Protein AF-A0A846AZE8-F1 (afdb_monomer_lite)

Sequence (102 aa):
MPTVSVKEWLEVRIKYQSSDPSALFISIGGIKRGSRLTAQSLYNLVDRTSEVVGISKKMSPHRVRHSAITTVLDRNGGNLRKARDFSRHCDVNTLYPLNMMG

Radius of gyration: 17.14 Å; chains: 1; bounding box: 34×29×51 Å

Foldseek 3Di:
DVVVVLVVLVVVLVVFAAPDPPQSDADCDDPRTNYHDDQVNQQVVQQVVCVVVPNPDRDGPVNVVVVVLVVQCVVVVNPVVRSVVVCVVVPVPPDDDPDDDD

pLDDT: mean 77.2, std 19.02, range [35.19, 95.62]

Secondary structure (DSSP, 8-state):
-HHHHHHHHHHHHTTS--S-TT-SSB--SSTTTTSBPPHHHHHHHHHHHHHHTT--SPP-HHHHHHHHHHHHHHHTTT-HHHHHHHHHTT------------

Structure (mmCIF, N/CA/C/O backbone):
data_AF-A0A846AZE8-F1
#
_entry.id   AF-A0A846AZE8-F1
#
loop_
_atom_site.group_PDB
_atom_site.id
_atom_site.type_symbol
_atom_site.label_atom_id
_atom_site.label_alt_id
_atom_site.label_comp_id
_atom_site.label_asym_id
_atom_site.label_entity_id
_atom_site.label_seq_id
_atom_site.pdbx_PDB_ins_code
_atom_site.Cartn_x
_atom_site.Cartn_y
_atom_site.Cartn_z
_atom_site.occupancy
_atom_site.B_iso_or_equiv
_atom_site.auth_seq_id
_atom_site.auth_comp_id
_atom_site.auth_asym_id
_atom_site.auth_atom_id
_atom_site.pdbx_PDB_model_num
ATOM 1 N N . MET A 1 1 ? -11.690 -10.411 -2.616 1.00 47.50 1 MET A N 1
ATOM 2 C CA . MET A 1 1 ? -10.763 -11.536 -2.356 1.00 47.50 1 MET A CA 1
ATOM 3 C C . MET A 1 1 ? -9.333 -11.030 -2.552 1.00 47.50 1 MET A C 1
ATOM 5 O O . MET A 1 1 ? -9.000 -10.711 -3.685 1.00 47.50 1 MET A O 1
ATOM 9 N N . PRO A 1 2 ? -8.512 -10.881 -1.492 1.00 58.97 2 PRO A N 1
ATOM 10 C CA . PRO A 1 2 ? -7.186 -10.237 -1.563 1.00 58.97 2 PRO A CA 1
ATOM 11 C C . PRO A 1 2 ? -6.198 -10.900 -2.541 1.00 58.97 2 PRO A C 1
ATOM 13 O O . PRO A 1 2 ? -5.263 -10.271 -3.029 1.00 58.97 2 PRO A O 1
ATOM 16 N N . THR A 1 3 ? -6.406 -12.178 -2.841 1.00 64.00 3 THR A N 1
ATOM 17 C CA . THR A 1 3 ? -5.583 -12.966 -3.763 1.00 64.00 3 THR A CA 1
ATOM 18 C C . THR A 1 3 ? -5.727 -12.537 -5.221 1.00 64.00 3 THR A C 1
ATOM 20 O O . THR A 1 3 ? -4.751 -12.607 -5.963 1.00 64.00 3 THR A O 1
ATOM 23 N N . VAL A 1 4 ? -6.900 -12.036 -5.621 1.00 76.00 4 VAL A N 1
ATOM 24 C CA . VAL A 1 4 ? -7.146 -11.561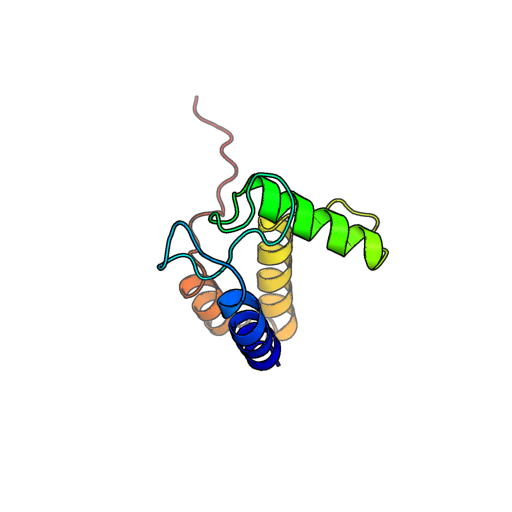 -6.993 1.00 76.00 4 VAL A CA 1
ATOM 25 C C . VAL A 1 4 ? -6.270 -10.343 -7.294 1.00 76.00 4 VAL A C 1
ATOM 27 O O . VAL A 1 4 ? -5.520 -10.355 -8.264 1.00 76.00 4 VAL A O 1
ATOM 30 N N . SER A 1 5 ? -6.232 -9.369 -6.380 1.00 83.12 5 SER A N 1
ATOM 31 C CA . SER A 1 5 ? -5.441 -8.144 -6.554 1.00 83.12 5 SER A CA 1
ATOM 32 C C . SER A 1 5 ? -3.928 -8.380 -6.596 1.00 83.12 5 SER A C 1
ATOM 34 O O . SER A 1 5 ? -3.213 -7.675 -7.302 1.00 83.12 5 SER A O 1
ATOM 36 N N . VAL A 1 6 ? -3.409 -9.369 -5.854 1.00 88.88 6 VAL A N 1
ATOM 37 C CA . VAL A 1 6 ? -1.968 -9.684 -5.894 1.00 88.88 6 VAL A CA 1
ATOM 38 C C . VAL A 1 6 ? -1.603 -10.380 -7.203 1.00 88.88 6 VAL A C 1
ATOM 40 O O . VAL A 1 6 ? -0.560 -10.076 -7.774 1.00 88.88 6 VAL A O 1
ATOM 43 N N . LYS A 1 7 ? -2.460 -11.277 -7.706 1.00 91.62 7 LYS A N 1
ATOM 44 C CA . LYS A 1 7 ? -2.240 -11.939 -8.996 1.00 91.62 7 LYS A CA 1
ATOM 45 C C . LYS A 1 7 ? -2.221 -10.926 -10.143 1.00 91.62 7 LYS A C 1
ATOM 47 O O . LYS A 1 7 ? -1.267 -10.910 -10.914 1.00 91.62 7 LYS A O 1
ATOM 52 N N . GLU A 1 8 ? -3.219 -10.050 -10.201 1.00 92.94 8 GLU A N 1
ATOM 53 C CA . GLU A 1 8 ? -3.292 -8.973 -11.198 1.00 92.94 8 GLU A CA 1
ATOM 54 C C . GLU A 1 8 ? -2.063 -8.059 -11.126 1.00 92.94 8 GLU A C 1
ATOM 56 O O . GLU A 1 8 ? -1.467 -7.705 -12.144 1.00 92.94 8 GLU A O 1
ATOM 61 N N . TRP A 1 9 ? -1.615 -7.725 -9.910 1.00 92.19 9 TRP A N 1
ATOM 62 C CA . TRP A 1 9 ? -0.376 -6.977 -9.730 1.00 92.19 9 TRP A CA 1
ATOM 63 C C . TRP A 1 9 ? 0.837 -7.717 -10.303 1.00 92.19 9 TRP A C 1
ATOM 65 O O . TRP A 1 9 ? 1.656 -7.087 -10.967 1.00 92.19 9 TRP A O 1
ATOM 75 N N . LEU A 1 10 ? 0.971 -9.028 -10.085 1.00 91.62 10 LEU A N 1
ATOM 76 C CA . LEU A 1 10 ? 2.092 -9.803 -10.626 1.00 91.62 10 LEU A CA 1
ATOM 77 C C . LEU A 1 10 ? 2.116 -9.779 -12.162 1.00 91.62 10 LEU A C 1
ATOM 79 O O . LEU A 1 10 ? 3.189 -9.606 -12.737 1.00 91.62 10 LEU A O 1
ATOM 83 N N . GLU A 1 11 ? 0.957 -9.862 -12.818 1.00 92.44 11 GLU A N 1
ATOM 84 C CA . GLU A 1 11 ? 0.826 -9.772 -14.284 1.00 92.44 11 GLU A CA 1
ATOM 85 C C . GLU A 1 11 ? 1.241 -8.396 -14.836 1.00 92.44 11 GLU A C 1
ATOM 87 O O . GLU A 1 11 ? 1.774 -8.281 -15.942 1.00 92.44 11 GLU A O 1
ATOM 92 N N . VAL A 1 12 ? 1.035 -7.330 -14.061 1.00 91.06 12 VAL A N 1
ATOM 93 C CA . VAL A 1 12 ? 1.492 -5.979 -14.414 1.00 91.06 12 VAL A CA 1
ATOM 94 C C . VAL A 1 12 ? 2.976 -5.800 -14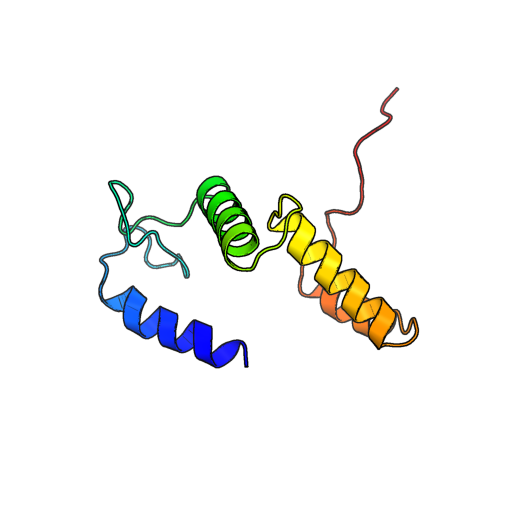.093 1.00 91.06 12 VAL A C 1
ATOM 96 O O . VAL A 1 12 ? 3.721 -5.261 -14.911 1.00 91.06 12 VAL A O 1
ATOM 99 N N . ARG A 1 13 ? 3.425 -6.276 -12.928 1.00 90.38 13 ARG A N 1
ATOM 100 C CA . ARG A 1 13 ? 4.793 -6.125 -12.414 1.00 90.38 13 ARG A CA 1
ATOM 101 C C . ARG A 1 13 ? 5.829 -6.659 -13.390 1.00 90.38 13 ARG A C 1
ATOM 103 O O . ARG A 1 13 ? 6.852 -6.011 -13.582 1.00 90.38 13 ARG A O 1
ATOM 110 N N . ILE A 1 14 ? 5.570 -7.814 -14.006 1.00 90.12 14 ILE A N 1
ATOM 111 C CA . ILE A 1 14 ? 6.505 -8.458 -14.945 1.00 90.12 14 ILE A CA 1
ATOM 112 C C . ILE A 1 14 ? 6.831 -7.594 -16.172 1.00 90.12 14 ILE A C 1
ATOM 114 O O . ILE A 1 14 ? 7.857 -7.807 -16.807 1.00 90.12 14 ILE A O 1
ATOM 118 N N . LYS A 1 15 ? 5.997 -6.592 -16.487 1.00 90.44 15 LYS A N 1
ATOM 119 C CA . LYS A 1 15 ? 6.220 -5.651 -17.596 1.00 90.44 15 LYS A CA 1
ATOM 120 C C . LYS A 1 15 ? 7.287 -4.597 -17.280 1.00 90.44 15 LYS A C 1
ATOM 122 O O . LYS A 1 15 ? 7.701 -3.865 -18.173 1.00 90.44 15 LYS A O 1
ATOM 127 N N . TYR A 1 16 ? 7.715 -4.489 -16.023 1.00 89.69 16 TYR A N 1
ATOM 128 C CA . TYR A 1 16 ? 8.694 -3.510 -15.567 1.00 89.69 16 TYR A CA 1
ATOM 129 C C . TYR A 1 16 ? 9.993 -4.208 -15.167 1.00 89.69 16 TYR A C 1
ATOM 131 O O . TYR A 1 16 ? 9.991 -5.148 -14.372 1.00 89.69 16 TYR A O 1
ATOM 139 N N . GLN A 1 17 ? 11.122 -3.707 -15.671 1.00 86.19 17 GLN A N 1
ATOM 140 C CA . GLN A 1 17 ? 12.431 -4.183 -15.240 1.00 86.19 17 GLN A CA 1
ATOM 141 C C . GLN A 1 17 ? 12.676 -3.754 -13.790 1.00 86.19 17 GLN A C 1
ATOM 143 O O . GLN A 1 17 ? 12.704 -2.562 -13.484 1.00 86.19 17 GLN A O 1
ATOM 148 N N . SER A 1 18 ? 12.810 -4.733 -12.892 1.00 87.56 18 SER A N 1
ATOM 149 C CA . SER A 1 18 ? 13.080 -4.471 -11.479 1.00 87.56 18 SER A CA 1
ATOM 150 C C . SER A 1 18 ? 14.579 -4.387 -11.227 1.00 87.56 18 SER A C 1
ATOM 152 O O . SER A 1 18 ? 15.320 -5.278 -11.639 1.00 87.56 18 SER A O 1
ATOM 154 N N . SER A 1 19 ? 15.017 -3.372 -10.483 1.00 87.88 19 SER A N 1
ATOM 155 C CA . SER A 1 19 ? 16.390 -3.314 -9.965 1.00 87.88 19 SER A CA 1
ATOM 156 C C . SER A 1 19 ? 16.619 -4.299 -8.810 1.00 87.88 19 SER A C 1
ATOM 158 O O . SER A 1 19 ? 17.756 -4.592 -8.464 1.00 87.88 19 SER A O 1
ATOM 160 N N . ASP A 1 20 ? 15.538 -4.781 -8.190 1.00 88.62 20 ASP A N 1
ATOM 161 C CA . ASP A 1 20 ? 15.544 -5.767 -7.109 1.00 88.62 20 ASP A CA 1
ATOM 162 C C . ASP A 1 20 ? 14.520 -6.873 -7.430 1.00 88.62 20 ASP A C 1
ATOM 164 O O . ASP A 1 20 ? 13.310 -6.693 -7.220 1.00 88.62 20 ASP A O 1
ATOM 168 N N . PRO A 1 21 ? 14.957 -8.025 -7.969 1.00 85.56 21 PRO A N 1
ATOM 169 C CA . PRO A 1 21 ? 14.059 -9.124 -8.316 1.00 85.56 21 PRO A CA 1
ATOM 170 C C . PRO A 1 21 ? 13.218 -9.631 -7.134 1.00 85.56 21 PRO A C 1
ATOM 172 O O . PRO A 1 21 ? 12.078 -10.039 -7.349 1.00 85.56 21 PRO A O 1
ATOM 175 N N . SER A 1 22 ? 13.725 -9.527 -5.898 1.00 89.19 22 SER A N 1
ATOM 176 C CA . SER A 1 22 ? 13.052 -10.001 -4.678 1.00 89.19 22 SER A CA 1
ATOM 177 C C . SER A 1 22 ? 11.920 -9.084 -4.186 1.00 89.19 22 SER A C 1
ATOM 179 O O . SER A 1 22 ? 11.115 -9.472 -3.337 1.00 89.19 22 SER A O 1
ATOM 181 N N . ALA A 1 23 ? 11.836 -7.848 -4.686 1.00 91.88 23 ALA A N 1
ATOM 182 C CA . ALA A 1 23 ? 10.858 -6.867 -4.223 1.00 91.88 23 ALA A CA 1
ATOM 183 C C . ALA A 1 23 ? 9.454 -7.140 -4.779 1.00 91.88 23 ALA A C 1
ATOM 185 O O . ALA A 1 23 ? 9.164 -6.756 -5.907 1.00 91.88 23 ALA A O 1
ATOM 186 N N . LEU A 1 24 ? 8.535 -7.718 -3.999 1.00 92.06 24 LEU A N 1
ATOM 187 C CA . LEU A 1 24 ? 7.175 -8.001 -4.490 1.00 92.06 24 LEU A CA 1
ATOM 188 C C . LEU A 1 24 ? 6.473 -6.761 -5.078 1.00 92.06 24 LEU A C 1
ATOM 190 O O . LEU A 1 24 ? 5.848 -6.858 -6.130 1.00 92.06 24 LEU A O 1
ATOM 194 N N . PHE A 1 25 ? 6.637 -5.591 -4.459 1.00 92.81 25 PHE A N 1
ATOM 195 C CA . PHE A 1 25 ? 6.098 -4.322 -4.952 1.00 92.81 25 PHE A CA 1
ATOM 196 C C . PHE A 1 25 ? 7.217 -3.363 -5.367 1.00 92.81 25 PHE A C 1
ATOM 198 O O . PHE A 1 25 ? 8.180 -3.147 -4.624 1.00 92.81 25 PHE A O 1
ATOM 205 N N . ILE A 1 26 ? 7.054 -2.759 -6.543 1.00 94.62 26 ILE A N 1
ATOM 206 C CA . ILE A 1 26 ? 8.001 -1.822 -7.153 1.00 94.62 26 ILE A CA 1
ATOM 207 C C . ILE A 1 26 ? 7.273 -0.558 -7.603 1.00 94.62 26 ILE A C 1
ATOM 209 O O . ILE A 1 26 ? 6.064 -0.572 -7.836 1.00 94.62 26 ILE A O 1
ATOM 213 N N . SER A 1 27 ? 8.006 0.541 -7.745 1.00 92.56 27 SER A N 1
ATOM 214 C CA . SER A 1 27 ? 7.465 1.750 -8.356 1.00 92.56 27 SER A CA 1
ATOM 215 C C . SER A 1 27 ? 7.257 1.540 -9.857 1.00 92.56 27 SER A C 1
ATOM 217 O O . SER A 1 27 ? 8.156 1.079 -10.557 1.00 92.56 27 SER A O 1
ATOM 219 N N . ILE A 1 28 ? 6.095 1.940 -10.370 1.00 90.62 28 ILE A N 1
ATOM 220 C CA . ILE A 1 28 ? 5.763 1.908 -11.808 1.00 90.62 28 ILE A CA 1
ATOM 221 C C . ILE A 1 28 ? 5.862 3.290 -12.476 1.00 90.62 28 ILE A C 1
ATOM 223 O O . ILE A 1 28 ? 5.743 3.415 -13.698 1.00 90.62 28 ILE A O 1
ATOM 227 N N . GLY A 1 29 ? 6.120 4.342 -11.695 1.00 85.88 29 GLY A N 1
ATOM 228 C CA . GLY A 1 29 ? 6.114 5.732 -12.150 1.00 85.88 29 GLY A CA 1
ATOM 229 C C . GLY A 1 29 ? 7.375 6.512 -11.778 1.00 85.88 29 GLY A C 1
ATOM 230 O O . GLY A 1 29 ? 8.101 6.163 -10.844 1.00 85.88 29 GLY A O 1
ATOM 231 N N . GLY A 1 30 ? 7.600 7.603 -12.513 1.00 86.50 30 GLY A N 1
ATOM 232 C CA . GLY A 1 30 ? 8.671 8.566 -12.259 1.00 86.50 30 GLY A CA 1
ATOM 233 C C . GLY A 1 30 ? 10.088 8.006 -12.420 1.00 86.50 30 GLY A C 1
ATOM 234 O O . GLY A 1 30 ? 10.309 6.954 -13.015 1.00 86.50 30 GLY A O 1
ATOM 235 N N . ILE A 1 31 ? 11.051 8.730 -11.848 1.00 86.56 31 ILE A N 1
ATOM 236 C CA . ILE A 1 31 ? 12.497 8.449 -11.943 1.00 86.56 31 ILE A CA 1
ATOM 237 C C . ILE A 1 31 ? 12.883 7.150 -11.214 1.00 86.56 31 ILE A C 1
ATOM 239 O O . ILE A 1 31 ? 13.895 6.531 -11.518 1.00 86.56 31 ILE A O 1
ATOM 243 N N . LYS A 1 32 ? 12.069 6.712 -10.248 1.00 88.81 32 LYS A N 1
ATOM 244 C CA . LYS A 1 32 ? 12.306 5.503 -9.446 1.00 88.81 32 LYS A CA 1
ATOM 245 C C . LYS A 1 32 ? 11.613 4.257 -10.013 1.00 88.81 32 LYS A C 1
ATOM 247 O O . LYS A 1 32 ? 11.486 3.264 -9.308 1.00 88.81 32 LYS A O 1
ATOM 252 N N . ARG A 1 33 ? 11.116 4.292 -11.255 1.00 91.00 33 ARG A N 1
ATOM 253 C CA . ARG A 1 33 ? 10.460 3.139 -11.892 1.00 91.00 33 ARG A CA 1
ATOM 254 C C . ARG A 1 33 ? 11.364 1.900 -11.836 1.00 91.00 33 ARG A C 1
ATOM 256 O O . ARG A 1 33 ? 12.550 1.991 -12.127 1.00 91.00 33 ARG A O 1
ATOM 263 N N . GLY A 1 34 ? 10.801 0.759 -11.449 1.00 91.44 34 GLY A N 1
ATOM 264 C CA . GLY A 1 34 ? 11.535 -0.496 -11.284 1.00 91.44 34 GLY A CA 1
ATOM 265 C C . GLY A 1 34 ? 12.212 -0.670 -9.923 1.00 91.44 34 GLY A C 1
ATOM 266 O O . GLY A 1 34 ? 12.621 -1.779 -9.593 1.00 91.44 34 GLY A O 1
ATOM 267 N N . SER A 1 35 ? 12.307 0.375 -9.093 1.00 93.44 35 SER A N 1
ATOM 268 C CA . SER A 1 35 ? 12.872 0.240 -7.748 1.00 93.44 35 SER A CA 1
ATOM 269 C C . SER A 1 35 ? 11.838 -0.274 -6.751 1.00 93.44 35 SER A C 1
ATOM 271 O O . SER A 1 35 ? 10.6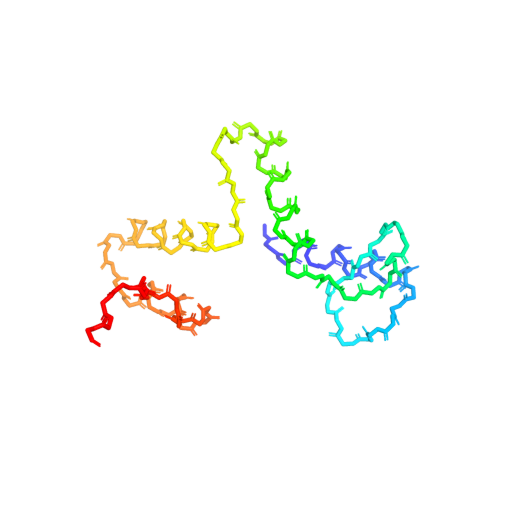37 -0.036 -6.900 1.00 93.44 35 SER A O 1
ATOM 273 N N . ARG A 1 36 ? 12.306 -0.891 -5.662 1.00 94.44 36 ARG A N 1
ATOM 274 C CA . ARG A 1 36 ? 11.478 -1.211 -4.490 1.00 94.44 36 ARG A CA 1
ATOM 275 C C . ARG A 1 36 ? 10.733 0.036 -3.994 1.00 94.44 36 ARG A C 1
ATOM 277 O O . ARG A 1 36 ? 11.294 1.135 -3.982 1.00 94.44 36 ARG A O 1
ATOM 284 N N . LEU A 1 37 ? 9.478 -0.137 -3.576 1.00 92.69 37 LEU A N 1
ATOM 285 C CA . LEU A 1 37 ? 8.727 0.939 -2.928 1.00 92.69 37 LEU A CA 1
ATOM 286 C C . LEU A 1 37 ? 9.387 1.337 -1.603 1.00 92.69 37 LEU A C 1
ATOM 288 O O . LEU A 1 37 ? 9.716 0.492 -0.772 1.00 92.69 37 LEU A O 1
ATOM 292 N N . THR A 1 38 ? 9.546 2.640 -1.393 1.00 91.31 38 THR A N 1
ATOM 293 C CA . THR A 1 38 ? 10.021 3.196 -0.122 1.00 91.31 38 THR A CA 1
ATOM 294 C C . THR A 1 38 ? 8.866 3.309 0.873 1.00 91.31 38 THR A C 1
ATOM 296 O O . THR A 1 38 ? 7.708 3.458 0.470 1.00 91.31 38 THR A O 1
ATOM 299 N N . ALA A 1 39 ? 9.167 3.331 2.174 1.00 89.56 39 ALA A N 1
ATOM 300 C CA . ALA A 1 39 ? 8.157 3.548 3.215 1.00 89.56 39 ALA A CA 1
ATOM 301 C C . ALA A 1 39 ? 7.346 4.838 2.982 1.00 89.56 39 ALA A C 1
ATOM 303 O O . ALA A 1 39 ? 6.124 4.834 3.116 1.00 89.56 39 ALA A O 1
ATOM 304 N N . GLN A 1 40 ? 8.007 5.914 2.539 1.00 90.75 40 GLN A N 1
ATOM 305 C CA . GLN A 1 40 ? 7.341 7.175 2.213 1.00 90.75 40 GLN A CA 1
ATOM 306 C C . GLN A 1 40 ? 6.383 7.037 1.024 1.00 90.75 40 GLN A C 1
ATOM 308 O O . GLN A 1 40 ? 5.269 7.554 1.062 1.00 90.75 40 GLN A O 1
ATOM 313 N N . SER A 1 41 ? 6.787 6.322 -0.032 1.00 91.31 41 SER A N 1
ATOM 314 C CA . SER A 1 41 ? 5.915 6.101 -1.191 1.00 91.31 41 SER A CA 1
ATOM 315 C C . SER A 1 41 ? 4.676 5.279 -0.830 1.00 91.31 41 SER A C 1
ATOM 317 O O . SER A 1 41 ? 3.582 5.599 -1.292 1.00 91.31 41 SER A O 1
ATOM 319 N N . LEU A 1 42 ? 4.826 4.291 0.059 1.00 91.56 42 LEU A N 1
ATOM 320 C CA . LEU A 1 42 ? 3.716 3.505 0.589 1.00 91.56 42 LEU A CA 1
ATOM 321 C C . LEU A 1 42 ? 2.790 4.357 1.465 1.00 91.56 42 LEU A C 1
ATOM 323 O O . LEU A 1 42 ? 1.573 4.267 1.330 1.00 91.56 42 LEU A O 1
ATOM 327 N N . TYR A 1 43 ? 3.350 5.217 2.320 1.00 93.88 43 TYR A N 1
ATOM 328 C CA . TYR A 1 43 ? 2.568 6.163 3.115 1.00 93.88 43 TYR A CA 1
ATOM 329 C C . TYR A 1 43 ? 1.716 7.060 2.214 1.00 93.88 43 TYR A C 1
ATOM 331 O O . TYR A 1 43 ? 0.499 7.110 2.365 1.00 93.88 43 TYR A O 1
ATOM 339 N N . ASN A 1 44 ? 2.343 7.701 1.224 1.00 93.31 44 ASN A N 1
ATOM 340 C CA . ASN A 1 44 ? 1.662 8.600 0.293 1.00 93.31 44 ASN A CA 1
ATOM 341 C C . ASN A 1 44 ? 0.613 7.875 -0.559 1.00 93.31 44 ASN A C 1
ATOM 343 O O . ASN A 1 44 ? -0.333 8.505 -1.022 1.00 93.31 44 ASN A O 1
ATOM 347 N N . LEU A 1 45 ? 0.807 6.585 -0.852 1.00 92.75 45 LEU A N 1
ATOM 348 C CA . LEU A 1 45 ? -0.182 5.774 -1.560 1.00 92.75 45 LEU A CA 1
ATOM 349 C C . LEU A 1 45 ? -1.420 5.547 -0.691 1.00 92.75 45 LEU A C 1
ATOM 351 O O . LEU A 1 45 ? -2.531 5.759 -1.166 1.00 92.75 45 LEU A O 1
ATOM 355 N N . VAL A 1 46 ? -1.235 5.150 0.571 1.00 94.38 46 VAL A N 1
ATOM 356 C CA . VAL A 1 46 ? -2.347 4.940 1.510 1.00 94.38 46 VAL A CA 1
ATOM 357 C C . VAL A 1 46 ? -3.123 6.233 1.737 1.00 94.38 46 VAL A C 1
ATOM 359 O O . VAL A 1 46 ? -4.350 6.214 1.680 1.00 94.38 46 VAL A O 1
ATOM 362 N N . ASP A 1 47 ? -2.416 7.342 1.942 1.00 94.62 47 ASP A N 1
ATOM 363 C CA . ASP A 1 47 ? -3.029 8.644 2.198 1.00 94.62 47 ASP A CA 1
ATOM 364 C C . ASP A 1 47 ? -3.870 9.106 0.999 1.00 94.62 47 ASP A C 1
ATOM 366 O O . ASP A 1 47 ? -5.080 9.281 1.119 1.00 94.62 47 ASP A O 1
ATOM 370 N N . ARG A 1 48 ? -3.281 9.131 -0.205 1.00 94.38 48 ARG A N 1
ATOM 371 C CA . ARG A 1 48 ? -4.003 9.496 -1.437 1.00 94.38 48 ARG A CA 1
ATOM 372 C C . ARG A 1 48 ? -5.179 8.574 -1.735 1.00 94.38 48 ARG A C 1
ATOM 374 O O . ARG A 1 48 ? -6.229 9.033 -2.164 1.00 94.38 48 ARG A O 1
ATOM 381 N N . THR A 1 49 ? -5.024 7.270 -1.507 1.00 94.00 49 THR A N 1
ATOM 382 C CA . THR A 1 49 ? -6.134 6.324 -1.702 1.00 94.00 49 THR A CA 1
ATOM 383 C C . THR A 1 49 ? -7.280 6.644 -0.746 1.00 94.00 49 THR A C 1
ATOM 385 O O . THR A 1 49 ? -8.435 6.558 -1.146 1.00 94.00 49 THR A O 1
ATOM 388 N N . SER A 1 50 ? -6.972 7.046 0.493 1.00 94.75 50 SER A N 1
ATOM 389 C CA . SER A 1 50 ? -7.985 7.433 1.476 1.00 94.75 50 SER A CA 1
ATOM 390 C C . SER A 1 50 ? -8.726 8.714 1.086 1.00 94.75 50 SER A C 1
ATOM 392 O O . SER A 1 50 ? -9.951 8.751 1.181 1.00 94.75 50 SER A O 1
ATOM 394 N N . GLU A 1 51 ? -8.017 9.705 0.543 1.00 94.81 51 GLU A N 1
ATOM 395 C CA . GLU A 1 51 ? -8.614 10.941 0.028 1.00 94.81 51 GLU A CA 1
ATOM 396 C C . GLU A 1 51 ? -9.565 10.660 -1.144 1.00 94.81 51 GLU A C 1
ATOM 398 O O . GLU A 1 51 ? -10.694 11.145 -1.154 1.00 94.81 51 GLU A O 1
ATOM 403 N N . VAL A 1 52 ? -9.143 9.822 -2.101 1.00 95.62 52 VAL A N 1
ATOM 404 C CA . VAL A 1 52 ? -9.942 9.462 -3.290 1.00 95.62 52 VAL A CA 1
ATOM 405 C C . VAL A 1 52 ? -11.267 8.797 -2.918 1.00 95.62 52 VAL A C 1
ATOM 407 O O . VAL A 1 52 ? -12.272 9.017 -3.588 1.00 95.62 52 VAL A O 1
ATOM 410 N N . VAL A 1 53 ? -11.294 8.002 -1.846 1.00 94.50 53 VAL A N 1
ATOM 411 C CA . VAL A 1 53 ? -12.523 7.350 -1.365 1.00 94.50 53 VAL A CA 1
ATOM 412 C C . VAL A 1 53 ? -13.297 8.198 -0.344 1.00 94.50 53 VAL A C 1
ATOM 414 O O . VAL A 1 53 ? -14.242 7.704 0.267 1.00 94.50 53 VAL A O 1
ATOM 417 N N . GLY A 1 54 ? -12.915 9.465 -0.148 1.00 94.31 54 GLY A N 1
ATOM 418 C CA . GLY A 1 54 ? -13.631 10.420 0.703 1.00 94.31 54 GLY A CA 1
ATOM 419 C C . GLY A 1 54 ? -13.371 10.279 2.206 1.00 94.31 54 GLY A C 1
ATOM 420 O O . GLY A 1 54 ? -14.135 10.809 3.013 1.00 94.31 54 GLY A O 1
ATOM 421 N N . ILE A 1 55 ? -12.307 9.585 2.619 1.00 93.94 55 ILE A N 1
ATOM 422 C CA . ILE A 1 55 ? -11.902 9.543 4.028 1.00 93.94 55 ILE A CA 1
ATOM 423 C C . ILE A 1 55 ? -11.206 10.867 4.356 1.00 93.94 55 ILE A C 1
ATOM 425 O O . ILE A 1 55 ? -10.068 11.105 3.968 1.00 93.94 55 ILE A O 1
ATOM 429 N N . SER A 1 56 ? -11.890 11.723 5.115 1.00 88.31 56 SER A N 1
ATOM 430 C CA . SER A 1 56 ? -11.391 13.048 5.520 1.00 88.31 56 SER A CA 1
ATOM 431 C C . SER A 1 56 ? -10.210 13.000 6.496 1.00 88.31 56 SER A C 1
ATOM 433 O O . SER A 1 56 ? -9.492 13.983 6.678 1.00 88.31 56 SER A O 1
ATOM 435 N N . LYS A 1 57 ? -10.006 11.861 7.161 1.00 89.75 57 LYS A N 1
ATOM 436 C CA . LYS A 1 57 ? -8.908 11.654 8.103 1.00 89.75 57 LYS A CA 1
ATOM 437 C C . LYS A 1 57 ? -7.656 11.207 7.362 1.00 89.75 57 LYS A C 1
ATOM 439 O O . LYS A 1 57 ? -7.692 10.207 6.660 1.00 89.75 57 LYS A O 1
ATOM 444 N N . LYS A 1 58 ? -6.521 11.843 7.654 1.00 90.38 58 LYS A N 1
ATOM 445 C CA . LYS A 1 58 ? -5.209 11.412 7.155 1.00 90.38 58 LYS A CA 1
ATOM 446 C C . LYS A 1 58 ? -4.914 9.954 7.526 1.00 90.38 58 LYS A C 1
ATOM 448 O O . LYS A 1 58 ? -4.835 9.616 8.720 1.00 90.38 58 LYS A O 1
ATOM 453 N N . MET A 1 59 ? -4.724 9.101 6.522 1.00 93.88 59 MET A N 1
ATOM 454 C CA . MET A 1 59 ? -4.487 7.670 6.716 1.00 93.88 59 MET A CA 1
ATOM 455 C C . MET A 1 59 ? -3.016 7.308 6.528 1.00 93.88 59 MET A C 1
ATOM 457 O O . MET A 1 59 ? -2.256 7.954 5.819 1.00 93.88 59 MET A O 1
ATOM 461 N N . SER A 1 60 ? -2.592 6.242 7.206 1.00 91.81 60 SER A N 1
ATOM 462 C CA . SER A 1 60 ? -1.236 5.701 7.102 1.00 91.81 60 SER A CA 1
ATOM 463 C C . SER A 1 60 ? -1.261 4.175 7.167 1.00 91.81 60 SER A C 1
ATOM 465 O O . SER A 1 60 ? -2.218 3.616 7.715 1.00 91.81 60 SER A O 1
ATOM 467 N N . PRO A 1 61 ? -0.212 3.476 6.690 1.00 90.62 61 PRO A N 1
ATOM 468 C CA . PRO A 1 61 ? -0.123 2.019 6.799 1.00 90.62 61 PRO A CA 1
ATOM 469 C C . PRO A 1 61 ? -0.339 1.519 8.234 1.00 90.62 61 PRO A C 1
ATOM 471 O O . PRO A 1 61 ? -1.059 0.549 8.463 1.00 90.62 61 PRO A O 1
ATOM 474 N N . HIS A 1 62 ? 0.209 2.237 9.219 1.00 88.25 62 HIS A N 1
ATOM 475 C CA . HIS A 1 62 ? 0.031 1.905 10.629 1.00 88.25 62 HIS A CA 1
ATOM 476 C C . HIS A 1 62 ? -1.425 2.087 11.099 1.00 88.25 62 HIS A C 1
ATOM 478 O O . HIS A 1 62 ? -1.952 1.232 11.806 1.00 88.25 62 HIS A O 1
ATOM 484 N N . ARG A 1 63 ? -2.125 3.147 10.662 1.00 87.69 63 ARG A N 1
ATOM 485 C CA . ARG A 1 63 ? -3.553 3.353 10.984 1.00 87.69 63 ARG A CA 1
ATOM 486 C C . ARG A 1 63 ? -4.456 2.304 10.338 1.00 87.69 63 ARG A C 1
ATOM 488 O O . ARG A 1 63 ? -5.395 1.842 10.985 1.00 87.69 63 ARG A O 1
ATOM 495 N N . VAL A 1 64 ? -4.172 1.924 9.091 1.00 88.00 64 VAL A N 1
ATOM 496 C CA . VAL A 1 64 ? -4.877 0.833 8.399 1.00 88.00 64 VAL A CA 1
ATOM 497 C C . VAL A 1 64 ? -4.715 -0.461 9.191 1.00 88.00 64 VAL A C 1
ATOM 499 O O . VAL A 1 64 ? -5.703 -1.127 9.494 1.00 88.00 64 VAL A O 1
ATOM 502 N N . ARG A 1 65 ? -3.485 -0.763 9.618 1.00 83.88 65 ARG A N 1
ATOM 503 C CA . ARG A 1 65 ? -3.190 -1.930 10.449 1.00 83.88 65 ARG A CA 1
ATOM 504 C C . ARG A 1 65 ? -3.941 -1.907 11.782 1.00 83.88 65 ARG A C 1
ATOM 506 O O . ARG A 1 65 ? -4.563 -2.905 12.135 1.00 83.88 65 ARG A O 1
ATOM 513 N N . HIS A 1 66 ? -3.928 -0.782 12.496 1.00 83.94 66 HIS A N 1
ATOM 514 C CA . HIS A 1 66 ? -4.656 -0.643 13.759 1.00 83.94 66 HIS A CA 1
ATOM 515 C C . HIS A 1 66 ? -6.163 -0.866 13.569 1.00 83.94 66 HIS A C 1
ATOM 517 O O . HIS A 1 66 ? -6.762 -1.674 14.269 1.00 83.94 66 HIS A O 1
ATOM 523 N N . SER A 1 67 ? -6.753 -0.230 12.553 1.00 82.44 67 SER A N 1
ATOM 524 C CA . SER A 1 67 ? -8.188 -0.347 12.258 1.00 82.44 67 SER A CA 1
ATOM 525 C C . SER A 1 67 ? -8.589 -1.783 11.913 1.00 82.44 67 SER A C 1
ATOM 527 O O . SER A 1 67 ? -9.654 -2.238 12.325 1.00 82.44 67 SER A O 1
ATOM 529 N N . ALA A 1 68 ? -7.729 -2.521 11.201 1.00 79.19 68 ALA A N 1
ATOM 530 C CA . ALA A 1 68 ? -7.949 -3.933 10.906 1.00 79.19 68 ALA A CA 1
ATOM 531 C C . ALA A 1 68 ? -7.964 -4.789 12.183 1.00 79.19 68 ALA A C 1
ATOM 533 O O . ALA A 1 68 ? -8.869 -5.601 12.353 1.00 79.19 68 ALA A O 1
ATOM 534 N N . ILE A 1 69 ? -7.013 -4.577 13.102 1.00 73.75 69 ILE A N 1
ATOM 535 C CA . ILE A 1 69 ? -6.955 -5.295 14.387 1.00 73.75 69 ILE A CA 1
ATOM 536 C C . ILE A 1 69 ? -8.202 -5.001 15.229 1.00 73.75 69 ILE A C 1
ATOM 538 O O . ILE A 1 69 ? -8.846 -5.942 15.691 1.00 73.75 69 ILE A O 1
ATOM 542 N N . THR A 1 70 ? -8.577 -3.727 15.383 1.00 74.88 70 THR A N 1
ATOM 543 C CA . THR A 1 70 ? -9.788 -3.324 16.118 1.00 74.88 70 THR A CA 1
ATOM 544 C C . THR A 1 70 ? -11.038 -3.943 15.500 1.00 74.88 70 THR A C 1
ATOM 546 O O . THR A 1 70 ? -11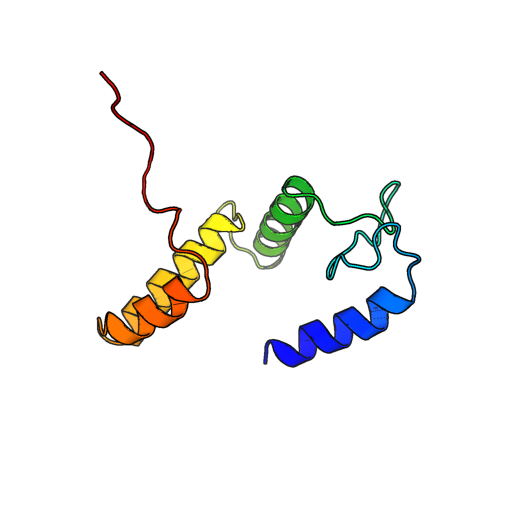.802 -4.601 16.193 1.00 74.88 70 THR A O 1
ATOM 549 N N . THR A 1 71 ? -11.189 -3.875 14.174 1.00 76.94 71 THR A N 1
ATOM 550 C CA . THR A 1 71 ? -12.331 -4.489 13.472 1.00 76.94 71 THR A CA 1
ATOM 551 C C . THR A 1 71 ? -12.400 -6.004 13.695 1.00 76.94 71 THR A C 1
ATOM 553 O O . THR A 1 71 ? -13.486 -6.562 13.842 1.00 76.94 71 THR A O 1
ATOM 556 N N . VAL A 1 72 ? -11.255 -6.695 13.715 1.00 72.19 72 VAL A N 1
ATOM 557 C CA . VAL A 1 72 ? -11.190 -8.139 13.994 1.00 72.19 72 VAL A CA 1
ATOM 558 C C . VAL A 1 72 ? -11.556 -8.446 15.449 1.00 72.19 72 VAL A C 1
ATOM 560 O O . VAL A 1 72 ? -12.189 -9.473 15.697 1.00 72.19 72 VAL A O 1
ATOM 563 N N . LEU A 1 73 ? -11.189 -7.589 16.403 1.00 68.50 73 LEU A N 1
ATOM 564 C CA . LEU A 1 73 ? -11.584 -7.721 17.810 1.00 68.50 73 LEU A CA 1
ATOM 565 C C . LEU A 1 73 ? -13.095 -7.515 17.987 1.00 68.50 73 LEU A C 1
ATOM 567 O O . LEU A 1 73 ? -13.759 -8.369 18.581 1.00 68.50 73 LEU A O 1
ATOM 571 N N . ASP A 1 74 ? -13.634 -6.448 17.396 1.00 67.94 74 ASP A N 1
ATOM 572 C CA . ASP A 1 74 ? -15.042 -6.061 17.504 1.00 67.94 74 ASP A CA 1
ATOM 573 C C . ASP A 1 74 ? -15.963 -7.109 16.863 1.00 67.94 74 ASP A C 1
ATOM 575 O O . ASP A 1 74 ? -16.934 -7.560 17.471 1.00 67.94 74 ASP A O 1
ATOM 579 N N . ARG A 1 75 ? -15.629 -7.582 15.651 1.00 62.88 75 ARG A N 1
ATOM 580 C CA . ARG A 1 75 ? -16.447 -8.566 14.916 1.00 62.88 75 ARG A CA 1
ATOM 581 C C . ARG A 1 75 ? -16.425 -9.973 15.513 1.00 62.88 75 ARG A C 1
ATOM 583 O O . ARG A 1 75 ? -17.286 -10.778 15.174 1.00 62.88 75 ARG A O 1
ATOM 590 N N . ASN A 1 76 ? -15.456 -10.291 16.371 1.00 59.94 76 ASN A N 1
ATOM 591 C CA . ASN A 1 76 ? -15.347 -11.602 17.019 1.00 59.94 76 ASN A CA 1
ATOM 592 C C . ASN A 1 76 ? -15.868 -11.607 18.468 1.00 59.94 76 ASN A C 1
ATOM 594 O O . ASN A 1 76 ? -15.567 -12.551 19.203 1.00 59.94 76 ASN A O 1
ATOM 598 N N . GLY A 1 77 ? -16.602 -10.570 18.900 1.00 59.12 77 GLY A N 1
ATOM 599 C CA . GLY A 1 77 ? -17.188 -10.498 20.244 1.00 59.12 77 GLY A CA 1
ATOM 600 C C . GLY A 1 77 ? -16.148 -10.567 21.366 1.00 59.12 77 GLY A C 1
ATOM 601 O O . GLY A 1 77 ? -16.401 -11.176 22.401 1.00 59.12 77 GLY A O 1
ATOM 602 N N . GLY A 1 78 ? -14.942 -10.031 21.142 1.00 57.06 78 GLY A N 1
ATOM 603 C CA . GLY A 1 78 ? -13.861 -10.087 22.128 1.00 57.06 78 GLY A CA 1
ATOM 604 C C . GLY A 1 78 ? -13.118 -11.427 22.206 1.00 57.06 78 GLY A C 1
ATOM 605 O O . GLY A 1 78 ? -12.364 -11.642 23.154 1.00 57.06 78 GLY A O 1
ATOM 606 N N . ASN A 1 79 ? -13.260 -12.339 21.230 1.00 60.53 79 ASN A N 1
ATOM 607 C CA . ASN A 1 79 ? -12.451 -13.564 21.197 1.00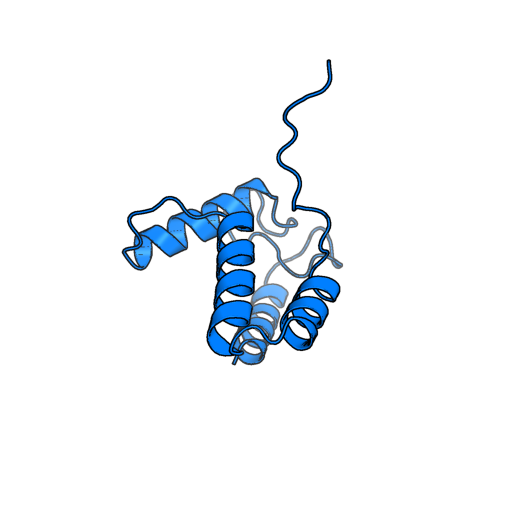 60.53 79 ASN A CA 1
ATOM 608 C C . ASN A 1 79 ? -10.986 -13.257 20.828 1.00 60.53 79 ASN A C 1
ATOM 610 O O . ASN A 1 79 ? -10.553 -13.355 19.673 1.00 60.53 79 ASN A O 1
ATOM 614 N N . LEU A 1 80 ? -10.215 -12.909 21.860 1.00 57.88 80 LEU A N 1
ATOM 615 C CA . LEU A 1 80 ? -8.802 -12.534 21.813 1.00 57.88 80 LEU A CA 1
ATOM 616 C C . LEU A 1 80 ? -7.918 -13.569 21.106 1.00 57.88 80 LEU A C 1
ATOM 618 O O . LEU A 1 80 ? -6.862 -13.207 20.596 1.00 57.88 80 LEU A O 1
ATOM 622 N N . ARG A 1 81 ? -8.325 -14.844 21.024 1.00 57.84 81 ARG A N 1
ATOM 623 C CA . ARG A 1 81 ? -7.527 -15.903 20.390 1.00 57.84 81 ARG A CA 1
ATOM 624 C C . ARG A 1 81 ? -7.410 -15.701 18.874 1.00 57.84 81 ARG A C 1
ATOM 626 O O . ARG A 1 81 ? -6.299 -15.739 18.359 1.00 57.84 81 ARG A O 1
ATOM 633 N N . LYS A 1 82 ? -8.512 -15.372 18.183 1.00 57.06 82 LYS A N 1
ATOM 634 C CA . LYS A 1 82 ? -8.511 -15.103 16.727 1.00 57.06 82 LYS A CA 1
ATOM 635 C C . LYS A 1 82 ? -7.808 -13.790 16.373 1.00 57.06 82 LYS A C 1
ATOM 637 O O . LYS A 1 82 ? -7.073 -13.725 15.391 1.00 57.06 82 LYS A O 1
ATOM 642 N N . ALA A 1 83 ? -7.994 -12.755 17.191 1.00 58.00 83 ALA A N 1
ATOM 643 C CA . ALA A 1 83 ? -7.305 -11.479 17.009 1.00 58.00 83 ALA A CA 1
ATOM 644 C C . ALA A 1 83 ? -5.796 -11.586 17.286 1.00 58.00 83 ALA A C 1
ATOM 646 O O . ALA A 1 83 ? -4.993 -10.972 16.587 1.00 58.00 83 ALA A O 1
ATOM 647 N N . ARG A 1 84 ? -5.395 -12.408 18.264 1.00 56.78 84 ARG A N 1
ATOM 648 C CA . ARG A 1 84 ? -3.988 -12.696 18.557 1.00 56.78 84 ARG A CA 1
ATOM 649 C C . ARG A 1 84 ? -3.321 -13.482 17.437 1.00 56.78 84 ARG A C 1
ATOM 651 O O . ARG A 1 84 ? -2.180 -13.167 17.135 1.00 56.78 84 ARG A O 1
ATOM 658 N N . ASP A 1 85 ? -3.995 -14.440 16.806 1.00 60.38 85 ASP A N 1
ATOM 659 C CA . ASP A 1 85 ? -3.434 -15.163 15.655 1.00 60.38 85 ASP A CA 1
ATOM 660 C C . ASP A 1 85 ? -3.276 -14.224 14.442 1.00 60.38 85 ASP A C 1
ATOM 662 O O . ASP A 1 85 ? -2.203 -14.169 13.842 1.00 60.38 85 ASP A O 1
ATOM 666 N N . PHE A 1 86 ? -4.271 -13.371 14.161 1.00 59.47 86 PHE A N 1
ATOM 667 C CA . PHE A 1 86 ? -4.172 -12.314 13.140 1.00 59.47 86 PHE A CA 1
ATOM 668 C C . PHE A 1 86 ? -3.021 -11.328 13.419 1.00 59.47 86 PHE A C 1
ATOM 670 O O . PHE A 1 86 ? -2.279 -10.956 12.513 1.00 59.47 86 PHE A O 1
ATOM 677 N N . SER A 1 87 ? -2.829 -10.948 14.686 1.00 59.16 87 SER A N 1
ATOM 678 C CA . SER A 1 87 ? -1.745 -10.059 15.118 1.00 59.16 87 SER A CA 1
ATOM 679 C C . SER A 1 87 ? -0.374 -10.757 15.119 1.00 59.16 87 SER A C 1
ATOM 681 O O . SER A 1 87 ? 0.616 -10.163 14.714 1.00 59.16 87 SER A O 1
ATOM 683 N N . ARG A 1 88 ? -0.287 -12.044 15.487 1.00 52.38 88 ARG A N 1
ATOM 684 C CA . ARG A 1 88 ? 0.954 -12.844 15.438 1.00 52.38 88 ARG A CA 1
ATOM 685 C C . ARG A 1 88 ? 1.446 -13.076 14.009 1.00 52.38 88 ARG A C 1
ATOM 687 O O . ARG A 1 88 ? 2.652 -13.112 13.798 1.00 52.38 88 ARG A O 1
ATOM 694 N N . HIS A 1 89 ? 0.544 -13.169 13.031 1.00 54.22 89 HIS A N 1
ATOM 695 C CA . HIS A 1 89 ? 0.903 -13.194 11.607 1.00 54.22 89 HIS A CA 1
ATOM 696 C C . HIS A 1 89 ? 1.239 -11.808 11.028 1.00 54.22 89 HIS A C 1
ATOM 698 O O . HIS A 1 89 ? 1.741 -11.708 9.913 1.00 54.22 89 HIS A O 1
ATOM 704 N N . CYS A 1 90 ? 0.985 -10.735 11.774 1.00 54.25 90 CYS A N 1
ATOM 705 C CA . CYS A 1 90 ? 1.282 -9.356 11.410 1.00 54.25 90 CYS A CA 1
ATOM 706 C C . CYS A 1 90 ? 1.974 -8.680 12.600 1.00 54.25 90 CYS A C 1
ATOM 708 O O . CYS A 1 90 ? 1.408 -7.770 13.189 1.00 54.25 90 CYS A O 1
ATOM 710 N N . ASP A 1 91 ? 3.143 -9.192 12.991 1.00 44.44 91 ASP A N 1
ATOM 711 C CA . ASP A 1 91 ? 4.144 -8.642 13.926 1.00 44.44 91 ASP A CA 1
ATOM 712 C C . ASP A 1 91 ? 3.673 -7.610 14.980 1.00 44.44 91 ASP A C 1
ATOM 714 O O . ASP A 1 91 ? 3.714 -6.402 14.748 1.00 44.44 91 ASP A O 1
ATOM 718 N N . VAL A 1 92 ? 3.284 -8.068 16.176 1.00 42.72 92 VAL A N 1
ATOM 719 C CA . VAL A 1 92 ? 2.764 -7.276 17.321 1.00 42.72 92 VAL A CA 1
ATOM 720 C C . VAL A 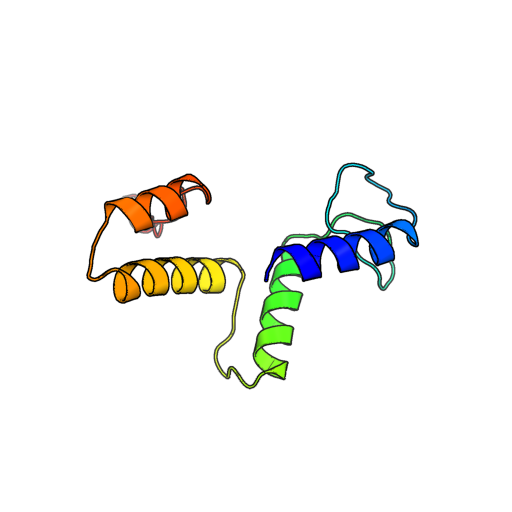1 92 ? 3.764 -6.263 17.928 1.00 42.72 92 VAL A C 1
ATOM 722 O O . VAL A 1 92 ? 3.435 -5.601 18.908 1.00 42.72 92 VAL A O 1
ATOM 725 N N . ASN A 1 93 ? 4.955 -6.055 17.362 1.00 40.44 93 ASN A N 1
ATOM 726 C CA . ASN A 1 93 ? 5.975 -5.144 17.908 1.00 40.44 93 ASN A CA 1
ATOM 727 C C . ASN A 1 93 ? 5.681 -3.634 17.771 1.00 40.44 93 ASN A C 1
ATOM 729 O O . ASN A 1 93 ? 6.592 -2.815 17.704 1.00 40.44 93 ASN A O 1
ATOM 733 N N . THR A 1 94 ? 4.421 -3.197 17.724 1.00 40.41 94 THR A N 1
ATOM 734 C CA . THR A 1 94 ? 4.110 -1.755 17.679 1.00 40.41 94 THR A CA 1
ATOM 735 C C . THR A 1 94 ? 2.876 -1.404 18.507 1.00 40.41 94 THR A C 1
ATOM 737 O O . THR A 1 94 ? 1.904 -0.854 17.996 1.00 40.41 94 THR A O 1
ATOM 740 N N . LEU A 1 95 ? 2.918 -1.736 19.800 1.00 44.28 95 LEU A N 1
ATOM 741 C CA . LEU A 1 95 ? 1.961 -1.262 20.811 1.00 44.28 95 LEU A CA 1
ATOM 742 C C . LEU A 1 95 ? 2.643 -0.616 22.030 1.00 44.28 95 LEU A C 1
ATOM 744 O O . LEU A 1 95 ? 2.139 -0.711 23.142 1.00 44.28 95 LEU A O 1
ATOM 748 N N . TYR A 1 96 ? 3.744 0.110 21.822 1.00 36.84 96 TYR A N 1
ATOM 749 C CA . TYR A 1 96 ? 4.232 1.054 22.829 1.00 36.84 96 TYR A CA 1
ATOM 750 C C . TYR A 1 96 ? 4.382 2.446 22.208 1.00 36.84 96 TYR A C 1
ATOM 752 O O . TYR A 1 96 ? 5.248 2.633 21.351 1.00 36.84 96 TYR A O 1
ATOM 760 N N . PRO A 1 97 ? 3.560 3.439 22.600 1.00 38.03 97 PRO A N 1
ATOM 761 C CA . PRO A 1 97 ? 3.994 4.820 22.494 1.00 38.03 97 PRO A CA 1
ATOM 762 C C . PRO A 1 97 ? 5.197 4.963 23.432 1.00 38.03 97 PRO A C 1
ATOM 764 O O . PRO A 1 97 ? 5.054 4.807 24.643 1.00 38.03 97 PRO A O 1
ATOM 767 N N . LEU A 1 98 ? 6.391 5.209 22.884 1.00 38.38 98 LEU A N 1
ATOM 768 C CA . LEU A 1 98 ? 7.507 5.706 23.684 1.00 38.38 98 LEU A CA 1
ATOM 769 C C . LEU A 1 98 ? 7.089 7.067 24.252 1.00 38.38 98 LEU A C 1
ATOM 771 O O . LEU A 1 98 ? 7.177 8.089 23.577 1.00 38.38 98 LEU A O 1
ATOM 775 N N . ASN A 1 99 ? 6.615 7.064 25.490 1.00 39.59 99 ASN A N 1
ATOM 776 C CA . ASN A 1 99 ? 6.759 8.192 26.384 1.00 39.59 99 ASN A CA 1
ATOM 777 C C . ASN A 1 99 ? 7.108 7.639 27.766 1.00 39.59 99 ASN A C 1
ATOM 779 O O . ASN A 1 99 ? 6.493 6.672 28.210 1.00 39.59 99 ASN A O 1
ATOM 783 N N . MET A 1 100 ? 8.063 8.300 28.418 1.00 35.19 100 MET A N 1
ATOM 784 C CA . MET A 1 100 ? 8.643 8.010 29.738 1.00 35.19 100 MET A CA 1
ATOM 785 C C . MET A 1 100 ? 9.865 7.078 29.753 1.00 35.19 100 MET A C 1
ATOM 787 O O . MET A 1 100 ? 9.805 5.928 30.177 1.00 35.19 100 MET A O 1
ATOM 791 N N . MET A 1 101 ? 11.014 7.639 29.369 1.00 37.16 101 MET A N 1
ATOM 792 C CA . MET A 1 101 ? 12.246 7.426 30.130 1.00 37.16 101 MET A CA 1
ATOM 793 C C . MET A 1 101 ? 12.481 8.691 30.957 1.00 37.16 101 MET A C 1
ATOM 795 O O . MET A 1 101 ? 12.476 9.793 30.403 1.00 37.16 101 MET A O 1
ATOM 799 N N . GLY A 1 102 ? 12.569 8.504 32.275 1.00 36.31 102 GLY A N 1
ATOM 800 C CA . GLY A 1 102 ? 13.246 9.439 33.170 1.00 36.31 102 GLY A CA 1
ATOM 801 C C . GLY A 1 102 ? 14.757 9.270 33.110 1.00 36.31 102 GLY A C 1
ATOM 802 O O . GLY A 1 102 ? 15.233 8.472 32.269 1.00 36.31 102 GLY A O 1
#